Protein AF-A0A3M6QZQ6-F1 (afdb_monomer)

Structure (mmCIF, N/CA/C/O backbone):
data_AF-A0A3M6QZQ6-F1
#
_entry.id   AF-A0A3M6QZQ6-F1
#
loop_
_atom_site.group_PDB
_atom_site.id
_atom_site.type_symbol
_atom_site.label_atom_id
_atom_site.label_alt_id
_atom_site.label_comp_id
_atom_site.label_asym_id
_atom_site.label_entity_id
_atom_site.label_seq_id
_atom_site.pdbx_PDB_ins_code
_atom_site.Cartn_x
_atom_site.Cartn_y
_atom_site.Cartn_z
_atom_site.occupancy
_atom_site.B_iso_or_equiv
_atom_site.auth_seq_id
_atom_site.auth_comp_id
_atom_site.auth_asym_id
_atom_site.auth_atom_id
_atom_site.pdbx_PDB_model_num
ATOM 1 N N . MET A 1 1 ? -22.187 5.641 2.308 1.00 44.84 1 MET A N 1
ATOM 2 C CA . MET A 1 1 ? -21.782 5.675 3.730 1.00 44.84 1 MET A CA 1
ATOM 3 C C . MET A 1 1 ? -20.776 6.803 3.893 1.00 44.84 1 MET A C 1
ATOM 5 O O . MET A 1 1 ? -19.739 6.762 3.242 1.00 44.84 1 MET A O 1
ATOM 9 N N . ASN A 1 2 ? -21.125 7.862 4.626 1.00 42.09 2 ASN A N 1
ATOM 10 C CA . ASN A 1 2 ? -20.250 9.021 4.811 1.00 42.09 2 ASN A CA 1
ATOM 11 C C . ASN A 1 2 ? -19.022 8.599 5.634 1.00 42.09 2 ASN A C 1
ATOM 13 O O . ASN A 1 2 ? -19.178 8.052 6.719 1.00 42.09 2 ASN A O 1
ATOM 17 N N . ARG A 1 3 ? -17.809 8.885 5.142 1.00 51.56 3 ARG A N 1
ATOM 18 C CA . ARG A 1 3 ? -16.502 8.607 5.789 1.00 51.56 3 ARG A CA 1
ATOM 19 C C . ARG A 1 3 ? -16.276 9.358 7.127 1.00 51.56 3 ARG A C 1
ATOM 21 O O . ARG A 1 3 ? -15.141 9.515 7.561 1.00 51.56 3 ARG A O 1
ATOM 28 N N . ARG A 1 4 ? -17.331 9.883 7.762 1.00 55.62 4 ARG A N 1
ATOM 29 C CA . ARG A 1 4 ? -17.272 10.842 8.881 1.00 55.62 4 ARG A CA 1
ATOM 30 C C . ARG A 1 4 ? -17.919 10.372 10.188 1.00 55.62 4 ARG A C 1
ATOM 32 O O . ARG A 1 4 ? -17.732 11.045 11.191 1.00 55.62 4 ARG A O 1
ATOM 39 N N . ASP A 1 5 ? -18.575 9.214 10.224 1.00 63.84 5 ASP A N 1
ATOM 40 C CA . ASP A 1 5 ? -19.436 8.857 11.366 1.00 63.84 5 ASP A CA 1
ATOM 41 C C . ASP A 1 5 ? -18.858 7.728 12.241 1.00 63.84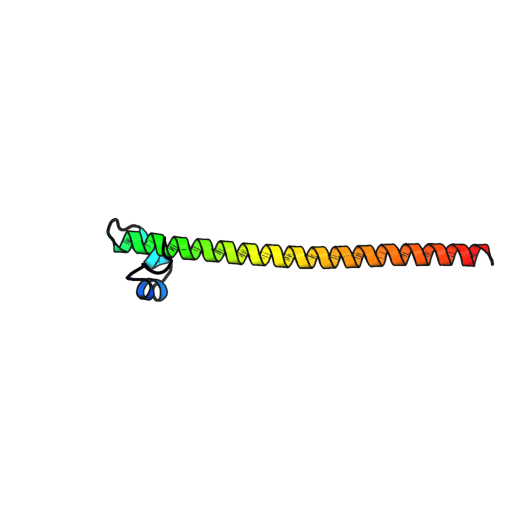 5 ASP A C 1
ATOM 43 O O . ASP A 1 5 ? -19.574 6.821 12.654 1.00 63.84 5 ASP A O 1
ATOM 47 N N . ILE A 1 6 ? -17.550 7.757 12.524 1.00 75.06 6 ILE A N 1
ATOM 48 C CA . ILE A 1 6 ? -16.992 6.981 13.644 1.00 75.06 6 ILE A CA 1
ATOM 49 C C . ILE A 1 6 ? -16.849 7.956 14.806 1.00 75.06 6 ILE A C 1
ATOM 51 O O . ILE A 1 6 ? -15.873 8.705 14.873 1.00 75.06 6 ILE A O 1
ATOM 55 N N . SER A 1 7 ? -17.836 7.973 15.701 1.00 78.00 7 SER A N 1
ATOM 56 C CA . SER A 1 7 ? -17.890 8.916 16.824 1.00 78.00 7 SER A CA 1
ATOM 57 C C . SER A 1 7 ? -16.645 8.839 17.712 1.00 78.00 7 SER A C 1
ATOM 59 O O . SER A 1 7 ? -16.206 9.856 18.240 1.00 78.00 7 SER A O 1
ATOM 61 N N . HIS A 1 8 ? -16.027 7.661 17.814 1.00 78.81 8 HIS A N 1
ATOM 62 C CA . HIS A 1 8 ? -14.843 7.424 18.644 1.00 78.81 8 HIS A CA 1
ATOM 63 C C . HIS A 1 8 ? -13.525 7.369 17.848 1.00 78.81 8 HIS A C 1
ATOM 65 O O . HIS A 1 8 ? -12.538 6.830 18.345 1.00 78.81 8 HIS A O 1
ATOM 71 N N . ARG A 1 9 ? -13.468 7.923 16.623 1.00 82.25 9 ARG A N 1
ATOM 72 C CA . ARG A 1 9 ? -12.284 7.825 15.741 1.00 82.25 9 ARG A CA 1
ATOM 73 C C . ARG A 1 9 ? -10.979 8.226 16.433 1.00 82.25 9 ARG A C 1
ATOM 75 O O . ARG A 1 9 ? -10.028 7.455 16.398 1.00 82.25 9 ARG A O 1
ATOM 82 N N . ALA A 1 10 ? -10.958 9.378 17.104 1.00 83.00 10 ALA A N 1
ATOM 83 C CA . ALA A 1 10 ? -9.762 9.873 17.790 1.00 83.00 10 ALA A CA 1
ATOM 84 C C . ALA A 1 10 ? -9.240 8.886 18.852 1.00 83.00 10 ALA A C 1
ATOM 86 O O . ALA A 1 10 ? -8.035 8.714 18.996 1.00 83.00 10 ALA A O 1
ATOM 87 N N . ALA A 1 11 ? -10.138 8.180 19.550 1.00 82.88 11 ALA A N 1
ATOM 88 C CA . ALA A 1 11 ? -9.750 7.158 20.517 1.00 82.88 11 ALA A CA 1
ATOM 89 C C . ALA A 1 11 ? -9.177 5.903 19.836 1.00 82.88 11 ALA A C 1
ATOM 91 O O . ALA A 1 11 ? -8.242 5.292 20.351 1.00 82.88 11 ALA A O 1
ATOM 92 N N . PHE A 1 12 ? -9.697 5.511 18.670 1.00 87.25 12 PHE A N 1
ATOM 93 C CA . PHE A 1 12 ? -9.133 4.392 17.910 1.00 87.25 12 PHE A CA 1
ATOM 94 C C . PHE A 1 12 ? -7.768 4.724 17.299 1.00 87.25 12 PHE A C 1
ATOM 96 O O . PHE A 1 12 ? -6.928 3.835 17.187 1.00 87.25 12 PHE A O 1
ATOM 103 N N . GLU A 1 13 ? -7.516 5.984 16.949 1.00 85.94 13 GLU A N 1
ATOM 104 C CA . GLU A 1 13 ? -6.215 6.438 16.442 1.00 85.94 13 GLU A CA 1
ATOM 105 C C . GLU A 1 13 ? -5.127 6.437 17.525 1.00 85.94 13 GLU A C 1
ATOM 107 O O . GLU A 1 13 ? -3.977 6.110 17.234 1.00 85.94 13 GLU A O 1
ATOM 112 N N . THR A 1 14 ? -5.471 6.746 18.781 1.00 89.38 14 THR A N 1
ATOM 113 C CA . THR A 1 14 ? -4.510 6.718 19.898 1.00 89.38 14 THR A CA 1
ATOM 114 C C . THR A 1 14 ? -4.256 5.316 20.447 1.00 89.38 14 THR A C 1
ATOM 116 O O . THR A 1 14 ? -3.211 5.061 21.043 1.00 89.38 14 THR A O 1
ATOM 119 N N . ASN A 1 15 ? -5.216 4.405 20.283 1.00 88.56 15 ASN A N 1
ATOM 120 C CA . ASN A 1 15 ? -5.126 3.045 20.798 1.00 88.56 15 ASN A CA 1
ATOM 121 C C . ASN A 1 15 ? -4.346 2.113 19.863 1.00 88.56 15 ASN A C 1
ATOM 123 O O . ASN A 1 15 ? -4.315 2.274 18.644 1.00 88.56 15 ASN A O 1
ATOM 127 N N . SER A 1 16 ? -3.733 1.076 20.440 1.00 88.88 16 SER A N 1
ATOM 128 C CA . SER A 1 16 ? -3.011 0.077 19.652 1.00 88.88 16 SER A CA 1
ATOM 129 C C . SER A 1 16 ? -3.961 -0.759 18.784 1.00 88.88 16 SER A C 1
ATOM 131 O O . SER A 1 16 ? -5.116 -1.002 19.139 1.00 88.88 16 SER A O 1
ATOM 133 N N . LEU A 1 17 ? -3.450 -1.288 17.664 1.00 88.69 17 LEU A N 1
ATOM 134 C CA . LEU A 1 17 ? -4.212 -2.178 16.777 1.00 88.69 17 LEU A CA 1
ATOM 135 C C . LEU A 1 17 ? -4.821 -3.368 17.536 1.00 88.69 17 LEU A C 1
ATOM 137 O O . LEU A 1 17 ? -5.964 -3.741 17.289 1.00 88.69 17 LEU A O 1
ATOM 141 N N . ALA A 1 18 ? -4.060 -3.965 18.457 1.00 89.81 18 ALA A N 1
ATOM 142 C CA . ALA A 1 18 ? -4.521 -5.092 19.264 1.00 89.81 18 ALA A CA 1
ATOM 143 C C . ALA A 1 18 ? -5.689 -4.693 20.176 1.00 89.81 18 ALA A C 1
ATOM 145 O O . ALA A 1 18 ? -6.668 -5.428 20.275 1.00 89.81 18 ALA A O 1
ATOM 146 N N . HIS A 1 19 ? -5.623 -3.502 20.777 1.00 90.06 19 HIS A N 1
ATOM 147 C CA . HIS A 1 19 ? -6.711 -2.972 21.590 1.00 90.06 19 HIS A CA 1
ATOM 148 C C . HIS A 1 19 ? -7.969 -2.714 20.752 1.00 90.06 19 HIS A C 1
ATOM 150 O O . HIS A 1 19 ? -9.061 -3.122 21.135 1.00 90.06 19 HIS A O 1
ATOM 156 N N . ASN A 1 20 ? -7.823 -2.130 19.562 1.00 90.12 20 ASN A N 1
ATOM 157 C CA . ASN A 1 20 ? -8.951 -1.894 18.658 1.00 90.12 20 ASN A CA 1
ATOM 158 C C . ASN A 1 20 ? -9.578 -3.201 18.148 1.00 90.12 20 ASN A C 1
ATOM 160 O O . ASN A 1 20 ? -10.796 -3.273 18.004 1.00 90.12 20 ASN A O 1
ATOM 164 N N . LYS A 1 21 ? -8.775 -4.252 17.923 1.00 90.75 21 LYS A N 1
ATOM 165 C CA . LYS A 1 21 ? -9.275 -5.605 17.611 1.00 90.75 21 LYS A CA 1
ATOM 166 C C . LYS A 1 21 ? -10.091 -6.187 18.760 1.00 90.75 21 LYS A C 1
ATOM 168 O O . LYS A 1 21 ? -11.173 -6.703 18.520 1.00 90.75 21 LYS A O 1
ATOM 173 N N . LEU A 1 22 ? -9.618 -6.027 19.991 1.00 92.81 22 LEU A N 1
ATOM 174 C CA . LEU A 1 22 ? -10.347 -6.468 21.177 1.00 92.81 22 LEU A CA 1
ATOM 175 C C . LEU A 1 22 ? -11.658 -5.684 21.362 1.00 92.81 22 LEU A C 1
ATOM 177 O O . LEU A 1 22 ? -12.695 -6.265 21.666 1.00 92.81 22 LEU A O 1
ATOM 181 N N . LEU A 1 23 ? -11.661 -4.371 21.105 1.00 90.38 23 LEU A N 1
ATOM 182 C CA . LEU A 1 23 ? -12.896 -3.578 21.093 1.00 90.38 23 LEU A CA 1
ATOM 183 C C . LEU A 1 23 ? -13.861 -4.046 19.998 1.00 90.38 23 LEU A C 1
ATOM 185 O O . LEU A 1 23 ? -15.063 -4.101 20.235 1.00 90.38 23 LEU A O 1
ATOM 189 N N . ALA A 1 24 ? -13.347 -4.436 18.833 1.00 90.81 24 ALA A N 1
ATOM 190 C CA . ALA A 1 24 ? -14.135 -4.939 17.714 1.00 90.81 24 ALA A CA 1
ATOM 191 C C . ALA A 1 24 ? -14.814 -6.296 17.973 1.00 90.81 24 ALA A C 1
ATOM 193 O O . ALA A 1 24 ? -15.723 -6.656 17.226 1.00 90.81 24 ALA A O 1
ATOM 194 N N . GLU A 1 25 ? -14.437 -7.036 19.017 1.00 92.88 25 GLU A N 1
ATOM 195 C CA . GLU A 1 25 ? -15.140 -8.255 19.449 1.00 92.88 25 GLU A CA 1
ATOM 196 C C . GLU A 1 25 ? -16.418 -7.939 20.238 1.00 92.88 25 GLU A C 1
ATOM 198 O O . GLU A 1 25 ? -17.315 -8.775 20.353 1.00 92.88 25 GLU A O 1
ATOM 203 N N . ARG A 1 26 ? -16.554 -6.705 20.735 1.00 90.62 26 ARG A N 1
ATOM 204 C CA . ARG A 1 26 ? -17.748 -6.273 21.461 1.00 90.62 26 ARG A CA 1
ATOM 205 C C . ARG A 1 26 ? -18.956 -6.196 20.519 1.00 90.62 26 ARG A C 1
ATOM 207 O O . ARG A 1 26 ? -18.861 -5.884 19.324 1.00 90.62 26 ARG A O 1
ATOM 214 N N . THR A 1 27 ? -20.132 -6.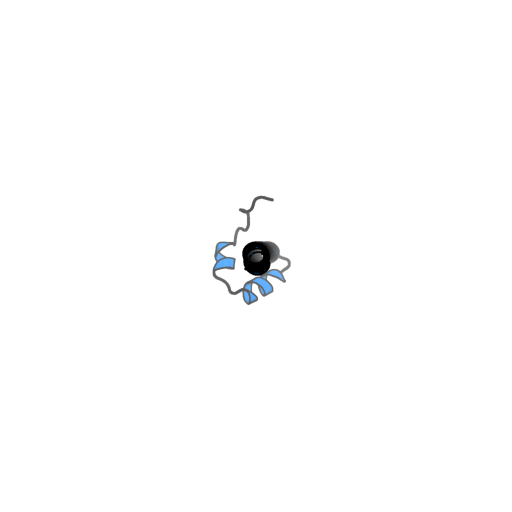486 21.065 1.00 91.44 27 THR A N 1
ATOM 215 C CA . THR A 1 27 ? -21.418 -6.439 20.343 1.00 91.44 27 THR A CA 1
ATOM 216 C C . THR A 1 27 ? -22.109 -5.076 20.441 1.00 91.44 27 THR A C 1
ATOM 218 O O . THR A 1 27 ? -23.075 -4.810 19.720 1.00 91.44 27 THR A O 1
ATOM 221 N N . ASP A 1 28 ? -21.590 -4.192 21.291 1.00 90.62 28 ASP A N 1
ATOM 222 C CA . ASP A 1 28 ? -22.086 -2.838 21.501 1.00 90.62 28 ASP A CA 1
ATOM 223 C C . ASP A 1 28 ? -21.741 -1.884 20.340 1.00 90.62 28 ASP A C 1
ATOM 225 O O . ASP A 1 28 ? -21.153 -2.255 19.318 1.00 90.62 28 ASP A O 1
ATOM 229 N N . GLN A 1 29 ? -22.180 -0.630 20.468 1.00 87.44 29 GLN A N 1
ATOM 230 C CA . GLN A 1 29 ? -21.930 0.406 19.467 1.00 87.44 29 GLN A CA 1
ATOM 231 C C . GLN A 1 29 ? -20.431 0.641 19.245 1.00 87.44 29 GLN A C 1
ATOM 233 O O . GLN A 1 29 ? -20.000 0.727 18.096 1.00 87.44 29 GLN A O 1
ATOM 238 N N . VAL A 1 30 ? -19.641 0.663 20.321 1.00 86.94 30 VAL A N 1
ATOM 239 C CA . VAL A 1 30 ? -18.186 0.849 20.251 1.00 86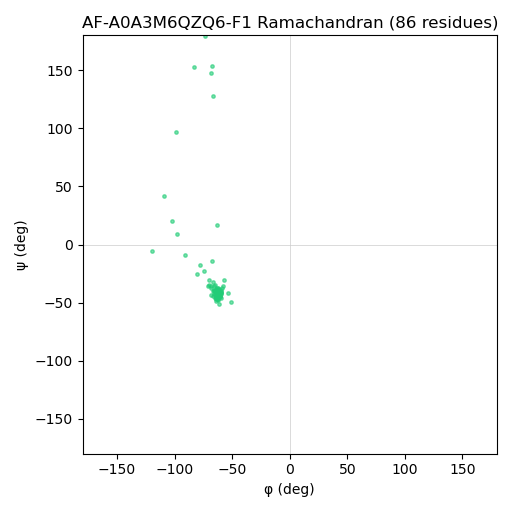.94 30 VAL A CA 1
ATOM 240 C C . VAL A 1 30 ? -17.535 -0.285 19.461 1.00 86.94 30 VAL A C 1
ATOM 242 O O . VAL A 1 30 ? -16.686 -0.019 18.615 1.00 86.94 30 VAL A O 1
ATOM 245 N N . GLY A 1 31 ? -17.973 -1.534 19.644 1.00 89.38 31 GLY A N 1
ATOM 246 C CA . GLY A 1 31 ? -17.473 -2.655 18.848 1.00 89.38 31 GLY A CA 1
ATOM 247 C C . GLY A 1 31 ? -17.838 -2.581 17.364 1.00 89.38 31 GLY A C 1
ATOM 248 O O . GLY A 1 31 ? -17.017 -2.919 16.509 1.00 89.38 31 GLY A O 1
ATOM 249 N N . ARG A 1 32 ? -19.032 -2.076 17.014 1.00 89.19 32 ARG A N 1
ATOM 250 C CA . ARG A 1 32 ? -19.390 -1.809 15.604 1.00 89.19 32 ARG A CA 1
ATOM 251 C C . ARG A 1 32 ? -18.502 -0.732 14.985 1.00 89.19 32 ARG A C 1
ATOM 253 O O . ARG A 1 32 ? -18.040 -0.902 13.859 1.00 89.19 32 ARG A O 1
ATOM 260 N N . GLU A 1 33 ? -18.248 0.339 15.724 1.00 88.75 33 GLU A N 1
ATOM 261 C CA . GLU A 1 33 ? -17.386 1.439 15.292 1.00 88.75 33 GLU A CA 1
ATOM 262 C C . GLU A 1 33 ? -15.916 1.004 15.163 1.00 88.75 33 GLU A C 1
ATOM 264 O O . GLU A 1 33 ? -15.265 1.335 14.174 1.00 88.75 33 GLU A O 1
ATOM 269 N N . ALA A 1 34 ? -15.417 0.174 16.084 1.00 89.50 34 ALA A N 1
ATOM 270 C CA . ALA A 1 34 ? -14.077 -0.404 16.010 1.00 89.50 34 ALA A CA 1
ATOM 271 C C . ALA A 1 34 ? -13.910 -1.320 14.783 1.00 89.50 34 ALA A C 1
ATOM 273 O O . ALA A 1 34 ? -12.896 -1.243 14.090 1.00 89.50 34 ALA A O 1
ATOM 274 N N . ARG A 1 35 ? -14.922 -2.141 14.453 1.00 90.00 35 ARG A N 1
ATOM 275 C CA . ARG A 1 35 ? -14.931 -2.943 13.213 1.00 90.00 35 ARG A CA 1
ATOM 276 C C . ARG A 1 35 ? -14.879 -2.064 11.964 1.00 90.00 35 ARG A C 1
ATOM 278 O O . ARG A 1 35 ? -14.111 -2.361 11.052 1.00 90.00 35 ARG A O 1
ATOM 285 N N . ALA A 1 36 ? -15.660 -0.984 11.932 1.00 89.25 36 ALA A N 1
ATOM 286 C CA . ALA A 1 36 ? -15.647 -0.035 10.820 1.00 89.25 36 ALA A CA 1
ATOM 287 C C . ALA A 1 36 ? -14.275 0.643 10.663 1.00 89.25 36 ALA A C 1
ATOM 289 O O . ALA A 1 36 ? -13.759 0.724 9.551 1.00 89.25 36 ALA A O 1
ATOM 290 N N . TYR A 1 37 ? -13.648 1.050 11.769 1.00 89.12 37 TYR A N 1
ATOM 291 C CA . TYR A 1 37 ? -12.310 1.640 11.760 1.00 89.12 37 TYR A CA 1
ATOM 292 C C . TYR A 1 37 ? -11.243 0.664 11.245 1.00 89.12 37 TYR A C 1
ATOM 294 O O . TYR A 1 37 ? -10.450 1.012 10.372 1.00 89.12 37 TYR A O 1
ATOM 302 N N . LEU A 1 38 ? -11.240 -0.581 11.737 1.00 90.38 38 LEU A N 1
ATOM 303 C CA . LEU A 1 38 ? -10.297 -1.606 11.275 1.00 90.38 38 LEU A CA 1
ATOM 304 C C . LEU A 1 38 ? -10.472 -1.913 9.785 1.00 90.38 38 LEU A C 1
ATOM 306 O O . LEU A 1 38 ? -9.481 -2.098 9.080 1.00 90.38 38 LEU A O 1
ATOM 310 N N . TYR A 1 39 ? -11.715 -1.929 9.302 1.00 89.62 39 TYR A N 1
ATOM 311 C CA . TYR A 1 39 ? -12.008 -2.104 7.884 1.00 89.62 39 TYR A CA 1
ATOM 312 C C . TYR A 1 39 ? -11.457 -0.950 7.039 1.00 89.62 39 TYR A C 1
ATOM 314 O O . TYR A 1 39 ? -10.811 -1.194 6.024 1.00 89.62 39 TYR A O 1
ATOM 322 N N . GLU A 1 40 ? -11.641 0.303 7.465 1.00 87.38 40 GLU A N 1
ATOM 323 C CA . GLU A 1 40 ? -11.038 1.452 6.776 1.00 87.38 40 GLU A CA 1
ATOM 324 C C . GLU A 1 40 ? -9.510 1.364 6.736 1.00 87.38 40 GLU A C 1
ATOM 326 O O . GLU A 1 40 ? -8.899 1.654 5.708 1.00 87.38 40 GLU A O 1
ATOM 331 N N . MET A 1 41 ? -8.890 0.936 7.837 1.00 87.25 41 MET A N 1
ATOM 332 C CA . MET A 1 41 ? -7.440 0.777 7.913 1.00 87.25 41 MET A CA 1
ATOM 333 C C . MET A 1 41 ? -6.931 -0.264 6.907 1.00 87.25 41 MET A C 1
ATOM 335 O O . MET A 1 41 ? -5.925 -0.040 6.234 1.00 87.25 41 MET A O 1
ATOM 339 N N . GLU A 1 42 ? -7.645 -1.382 6.781 1.00 88.94 42 GLU A N 1
ATOM 340 C CA . GLU A 1 42 ? -7.319 -2.455 5.843 1.00 88.94 42 GLU A CA 1
ATOM 341 C C . GLU A 1 42 ? -7.514 -2.014 4.386 1.00 88.94 42 GLU A C 1
ATOM 343 O O . GLU A 1 42 ? -6.631 -2.224 3.557 1.00 88.94 42 GLU A O 1
ATOM 348 N N . VAL A 1 43 ? -8.612 -1.320 4.076 1.00 87.25 43 VAL A N 1
ATOM 349 C CA . VAL A 1 43 ? -8.850 -0.765 2.733 1.00 87.25 43 VAL A CA 1
ATOM 350 C C . VAL A 1 43 ? -7.752 0.229 2.349 1.00 87.25 43 VAL A C 1
ATOM 352 O O . VAL A 1 43 ? -7.204 0.145 1.251 1.00 87.25 43 VAL A O 1
ATOM 355 N N . ASN A 1 44 ? -7.369 1.128 3.259 1.00 86.38 44 ASN A N 1
ATOM 356 C CA . ASN A 1 44 ? -6.288 2.085 3.012 1.00 86.38 44 ASN A CA 1
ATOM 357 C C . ASN A 1 44 ? -4.942 1.383 2.783 1.00 86.38 44 ASN A C 1
ATOM 359 O O . ASN A 1 44 ? -4.151 1.810 1.937 1.00 86.38 44 ASN A O 1
ATOM 363 N N . ARG A 1 45 ? -4.677 0.291 3.511 1.00 86.00 45 ARG A N 1
ATOM 364 C CA . ARG A 1 45 ? -3.477 -0.526 3.309 1.00 86.00 45 ARG A CA 1
ATOM 365 C C . ARG A 1 45 ? -3.481 -1.181 1.930 1.00 86.00 45 ARG A C 1
ATOM 367 O O . ARG A 1 45 ? -2.485 -1.084 1.223 1.00 86.00 45 ARG A O 1
ATOM 374 N N . GLN A 1 46 ? -4.598 -1.779 1.527 1.00 84.00 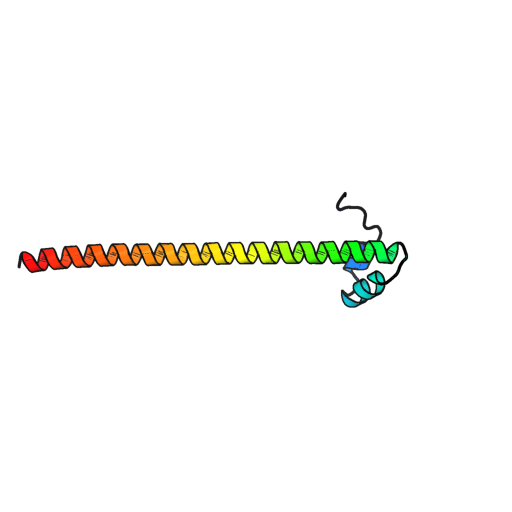46 GLN A N 1
ATOM 375 C CA . GLN A 1 46 ? -4.735 -2.399 0.208 1.00 84.00 46 GLN A CA 1
ATOM 376 C C . GLN A 1 46 ? -4.587 -1.379 -0.925 1.00 84.00 46 GLN A C 1
ATOM 378 O O . GLN A 1 46 ? -3.933 -1.670 -1.924 1.00 84.00 46 GLN A O 1
ATOM 383 N N . GLU A 1 47 ? -5.126 -0.169 -0.764 1.00 81.50 47 GLU A N 1
ATOM 384 C CA . GLU A 1 47 ? -4.959 0.907 -1.745 1.00 81.50 47 GLU A CA 1
ATOM 385 C C . GLU A 1 47 ? -3.492 1.366 -1.843 1.00 81.50 47 GLU A C 1
ATOM 387 O O . GLU A 1 47 ? -2.981 1.607 -2.938 1.00 81.50 47 GLU A O 1
ATOM 392 N N . SER A 1 48 ? -2.785 1.453 -0.713 1.00 79.06 48 SER A N 1
ATOM 393 C CA . SER A 1 48 ? -1.347 1.752 -0.683 1.00 79.06 48 SER A CA 1
ATOM 394 C C . SER A 1 48 ? -0.524 0.655 -1.365 1.00 79.06 48 SER A C 1
ATOM 396 O O . SER A 1 48 ? 0.336 0.946 -2.199 1.00 79.06 48 SER A O 1
ATOM 398 N N . ASP A 1 49 ? -0.826 -0.611 -1.075 1.00 79.62 49 ASP A N 1
ATOM 399 C CA . ASP A 1 49 ? -0.152 -1.759 -1.679 1.00 79.62 49 ASP A CA 1
ATOM 400 C C . ASP A 1 49 ? -0.410 -1.826 -3.193 1.00 79.62 49 ASP A C 1
ATOM 402 O O . ASP A 1 49 ? 0.508 -2.128 -3.957 1.00 79.62 49 ASP A O 1
ATOM 406 N N . ALA A 1 50 ? -1.622 -1.494 -3.647 1.00 75.31 50 ALA A N 1
ATOM 407 C CA . ALA A 1 50 ? -1.948 -1.378 -5.068 1.00 75.31 50 ALA A CA 1
ATOM 408 C C . ALA A 1 50 ? -1.116 -0.279 -5.749 1.00 75.31 50 ALA A C 1
ATOM 410 O O . ALA A 1 50 ? -0.453 -0.548 -6.747 1.00 75.31 50 ALA A O 1
ATOM 411 N N . LYS A 1 51 ? -1.027 0.918 -5.150 1.00 76.38 51 LYS A N 1
ATOM 412 C CA . LYS A 1 51 ? -0.179 2.010 -5.668 1.00 76.38 51 LYS A CA 1
ATOM 413 C C . LYS A 1 51 ? 1.294 1.610 -5.767 1.00 76.38 51 LYS A C 1
ATOM 415 O O . LYS A 1 51 ? 1.976 1.993 -6.716 1.00 76.38 51 LYS A O 1
ATOM 420 N N . GLN A 1 52 ? 1.802 0.835 -4.807 1.00 77.50 52 GLN A N 1
ATOM 421 C CA . GLN A 1 52 ? 3.173 0.324 -4.872 1.00 77.50 52 GLN A CA 1
ATOM 422 C C . GLN A 1 52 ? 3.369 -0.701 -5.994 1.00 77.50 52 GLN A C 1
ATOM 424 O O . GLN A 1 52 ? 4.440 -0.724 -6.603 1.00 77.50 52 GLN A O 1
ATOM 429 N N . ARG A 1 53 ? 2.369 -1.544 -6.280 1.00 73.25 53 ARG A N 1
ATOM 430 C CA . ARG A 1 53 ? 2.416 -2.467 -7.426 1.00 73.25 53 ARG A CA 1
ATOM 431 C C . ARG A 1 53 ? 2.449 -1.697 -8.741 1.00 73.25 53 ARG A C 1
ATOM 433 O O . ARG A 1 53 ? 3.365 -1.927 -9.522 1.00 73.25 53 ARG A O 1
ATOM 440 N N . ASP A 1 54 ? 1.568 -0.717 -8.914 1.00 76.75 54 ASP A N 1
ATOM 441 C CA . ASP A 1 54 ? 1.529 0.124 -10.116 1.00 76.75 54 ASP A CA 1
ATOM 442 C C . ASP A 1 54 ? 2.857 0.872 -10.329 1.00 76.75 54 ASP A C 1
ATOM 444 O O . ASP A 1 54 ? 3.367 0.970 -11.447 1.00 76.75 54 ASP A O 1
ATOM 448 N N . ALA A 1 55 ? 3.480 1.359 -9.248 1.00 74.31 55 ALA A N 1
ATOM 449 C CA . ALA A 1 55 ? 4.794 1.994 -9.314 1.00 74.31 55 ALA A CA 1
ATOM 450 C C . ALA A 1 55 ? 5.885 1.026 -9.810 1.00 74.31 55 ALA A C 1
ATOM 452 O O . ALA A 1 55 ? 6.667 1.380 -10.696 1.00 74.31 55 ALA A O 1
ATOM 453 N N . ARG A 1 56 ? 5.909 -0.213 -9.299 1.00 72.44 56 ARG A N 1
ATOM 454 C CA . ARG A 1 56 ? 6.846 -1.256 -9.754 1.00 72.44 56 ARG A CA 1
ATOM 455 C C . ARG A 1 56 ? 6.581 -1.667 -11.204 1.00 72.44 56 ARG A C 1
ATOM 457 O O . ARG A 1 56 ? 7.525 -1.866 -11.968 1.00 72.44 56 ARG A O 1
ATOM 464 N N . GLU A 1 57 ? 5.321 -1.760 -11.617 1.00 74.00 57 GLU A N 1
ATOM 465 C CA . GLU A 1 57 ? 4.951 -2.035 -13.011 1.00 74.00 57 GLU A CA 1
ATOM 466 C C . GLU A 1 57 ? 5.428 -0.923 -13.954 1.00 74.00 57 GLU A C 1
ATOM 468 O O . GLU A 1 57 ? 5.998 -1.191 -15.013 1.00 74.00 57 GLU A O 1
ATOM 473 N N . MET A 1 58 ? 5.315 0.343 -13.551 1.00 76.81 58 MET A N 1
ATOM 474 C CA . MET A 1 58 ? 5.860 1.449 -14.339 1.00 76.81 58 MET A CA 1
ATOM 475 C C . MET A 1 58 ? 7.389 1.406 -14.456 1.00 76.81 58 MET A C 1
ATOM 477 O O . MET A 1 58 ? 7.931 1.702 -15.525 1.00 76.81 58 MET A O 1
ATOM 481 N N . GLU A 1 59 ? 8.104 1.058 -13.386 1.00 74.88 59 GLU A N 1
ATOM 482 C CA . GLU A 1 59 ? 9.565 0.927 -13.421 1.00 74.88 59 GLU A CA 1
ATOM 483 C C . GLU A 1 59 ? 10.017 -0.239 -14.303 1.00 74.88 59 GLU A C 1
ATOM 485 O O . GLU A 1 59 ? 10.907 -0.072 -15.142 1.00 74.88 59 GLU A O 1
ATOM 490 N N . THR A 1 60 ? 9.360 -1.392 -14.185 1.00 80.19 60 THR A N 1
ATOM 491 C CA . THR A 1 60 ? 9.644 -2.563 -15.027 1.00 80.19 60 THR A CA 1
ATOM 492 C C . THR A 1 60 ? 9.341 -2.287 -16.501 1.00 80.19 60 THR A C 1
ATOM 494 O O . THR A 1 60 ? 10.167 -2.607 -17.357 1.00 80.19 60 THR A O 1
ATOM 497 N N . LEU A 1 61 ? 8.244 -1.592 -16.825 1.00 81.94 61 LEU A N 1
ATOM 498 C CA . LEU A 1 61 ? 7.948 -1.151 -18.193 1.00 81.94 61 LEU A CA 1
ATOM 499 C C . LEU A 1 61 ? 8.998 -0.172 -18.734 1.00 81.94 61 LEU A C 1
ATOM 501 O O . LEU A 1 61 ? 9.403 -0.277 -19.895 1.00 81.94 61 LEU A O 1
ATOM 505 N N . LYS A 1 62 ? 9.471 0.779 -17.918 1.00 81.94 62 LYS A N 1
ATOM 506 C CA . LYS A 1 62 ? 10.561 1.691 -18.312 1.00 81.94 62 LYS A CA 1
ATOM 507 C C . LYS A 1 62 ? 11.851 0.925 -18.595 1.00 81.94 62 LYS A C 1
ATOM 509 O O . LYS A 1 62 ? 12.520 1.224 -19.586 1.00 81.94 62 LYS A O 1
ATOM 514 N N . LEU A 1 63 ? 12.188 -0.059 -17.763 1.00 80.25 63 LEU A N 1
ATOM 515 C CA . LEU A 1 63 ? 13.361 -0.907 -17.960 1.00 80.25 63 LEU A CA 1
ATOM 516 C C . LEU A 1 63 ? 13.238 -1.732 -19.248 1.00 80.25 63 LEU A C 1
ATOM 518 O O . LEU A 1 63 ? 14.158 -1.724 -20.063 1.00 80.25 63 LEU A O 1
ATOM 522 N N . ALA A 1 64 ? 12.079 -2.352 -19.481 1.00 80.44 64 ALA A N 1
ATOM 523 C CA . ALA A 1 64 ? 11.801 -3.116 -20.694 1.00 80.44 64 ALA A CA 1
ATOM 5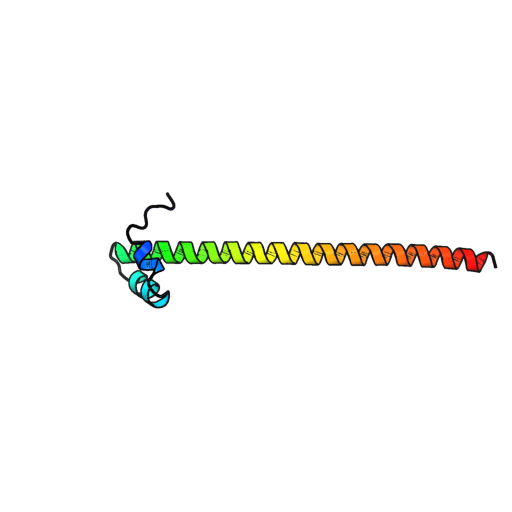24 C C . ALA A 1 64 ? 11.906 -2.249 -21.961 1.00 80.44 64 ALA A C 1
ATOM 526 O O . ALA A 1 64 ? 12.531 -2.652 -22.942 1.00 80.44 64 ALA A O 1
ATOM 527 N N . ARG A 1 65 ? 11.374 -1.017 -21.937 1.00 82.50 65 ARG A N 1
ATOM 528 C CA . ARG A 1 65 ? 11.516 -0.063 -23.053 1.00 82.50 65 ARG A CA 1
ATOM 529 C C . ARG A 1 65 ? 12.974 0.303 -23.323 1.00 82.50 65 ARG A C 1
ATOM 531 O O . ARG A 1 65 ? 13.376 0.352 -24.482 1.00 82.50 65 ARG A O 1
ATOM 538 N N . ARG A 1 66 ? 13.772 0.544 -22.277 1.00 85.25 66 ARG A 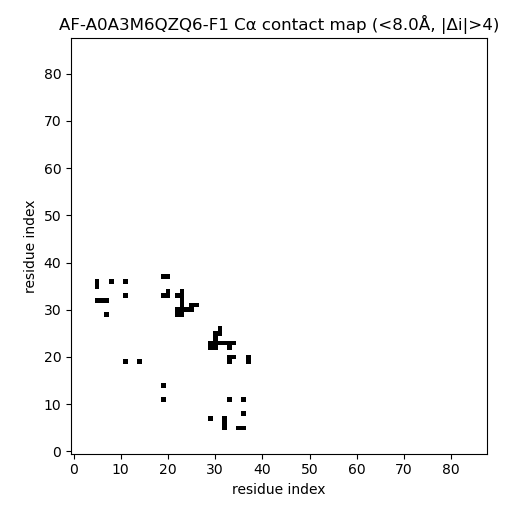N 1
ATOM 539 C CA . ARG A 1 66 ? 15.211 0.825 -22.420 1.00 85.25 66 ARG A CA 1
ATOM 540 C C . ARG A 1 66 ? 15.963 -0.369 -23.002 1.00 85.25 66 ARG A C 1
ATOM 542 O O . ARG A 1 66 ? 16.753 -0.181 -23.920 1.00 85.25 66 ARG A O 1
ATOM 549 N N . ALA A 1 67 ? 15.681 -1.579 -22.522 1.00 84.06 67 ALA A N 1
ATOM 550 C CA . ALA A 1 67 ? 16.285 -2.800 -23.047 1.00 84.06 67 ALA A CA 1
ATOM 551 C C . ALA A 1 67 ? 15.957 -2.999 -24.536 1.00 84.06 67 ALA A C 1
ATOM 553 O O . ALA A 1 67 ? 16.856 -3.257 -25.333 1.00 84.06 67 ALA A O 1
ATOM 554 N N . ASN A 1 68 ? 14.696 -2.790 -24.928 1.00 87.12 68 ASN A N 1
ATOM 555 C CA . ASN A 1 68 ? 14.284 -2.895 -26.327 1.00 87.12 68 ASN A CA 1
ATOM 556 C C . ASN A 1 68 ? 14.981 -1.847 -27.215 1.00 87.12 68 ASN A C 1
ATOM 558 O O . ASN A 1 68 ? 15.450 -2.156 -28.304 1.00 87.12 68 ASN A O 1
ATOM 562 N N . MET A 1 69 ? 15.130 -0.613 -26.727 1.00 88.69 69 MET A N 1
ATOM 563 C CA . MET A 1 69 ? 15.858 0.436 -27.448 1.00 88.69 69 MET A CA 1
ATOM 564 C C . MET A 1 69 ? 17.329 0.063 -27.682 1.00 88.69 69 MET A C 1
ATOM 566 O O . MET A 1 69 ? 17.833 0.232 -28.789 1.00 88.69 69 MET A O 1
ATOM 570 N N .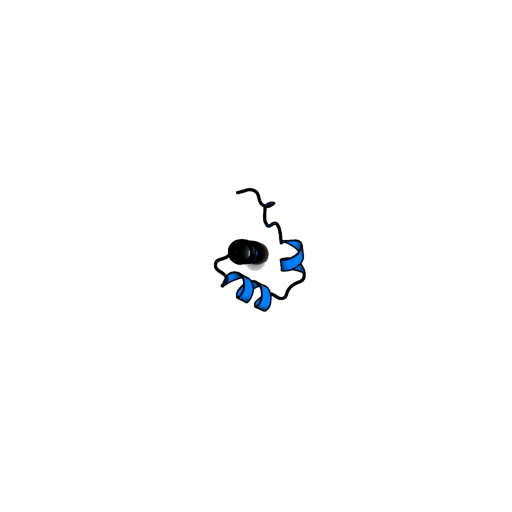 ILE A 1 70 ? 18.002 -0.487 -26.667 1.00 86.75 70 ILE A N 1
ATOM 571 C CA . ILE A 1 70 ? 19.389 -0.960 -26.786 1.00 86.75 70 ILE A CA 1
ATOM 572 C C . ILE A 1 70 ? 19.487 -2.095 -27.812 1.00 86.75 70 ILE A C 1
ATOM 574 O O . ILE A 1 70 ? 20.402 -2.090 -28.631 1.00 86.75 70 ILE A O 1
ATOM 578 N N . ALA A 1 71 ? 18.535 -3.033 -27.806 1.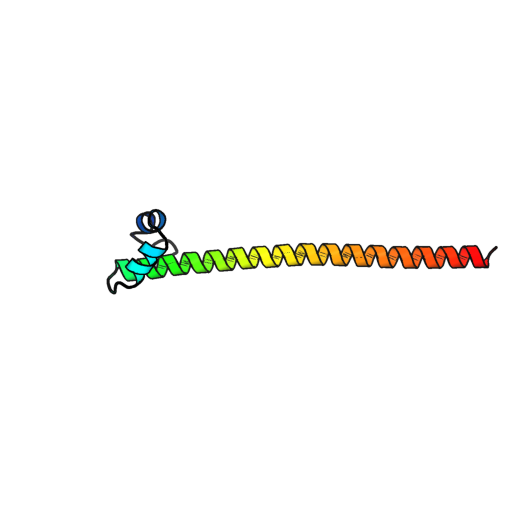00 83.31 71 ALA A N 1
ATOM 579 C CA . ALA A 1 71 ? 18.490 -4.126 -28.775 1.00 83.31 71 ALA A CA 1
ATOM 580 C C . ALA A 1 71 ? 18.304 -3.626 -30.219 1.00 83.31 71 ALA A C 1
ATOM 582 O O . ALA A 1 71 ? 18.945 -4.125 -31.138 1.00 83.31 71 ALA A O 1
ATOM 583 N N . ILE A 1 72 ? 17.472 -2.605 -30.436 1.00 90.44 72 ILE A N 1
ATOM 584 C CA . ILE A 1 72 ? 17.312 -1.999 -31.766 1.00 90.44 72 ILE A CA 1
ATOM 585 C C . ILE A 1 72 ? 18.619 -1.330 -32.210 1.00 90.44 72 ILE A C 1
ATOM 587 O O . ILE A 1 72 ? 19.067 -1.537 -33.338 1.00 90.44 72 ILE A O 1
ATOM 591 N N . ILE A 1 73 ? 19.258 -0.558 -31.326 1.00 88.19 73 ILE A N 1
ATOM 592 C CA . ILE A 1 73 ? 20.523 0.124 -31.633 1.00 88.19 73 ILE A CA 1
ATOM 593 C C . ILE A 1 73 ? 21.619 -0.892 -31.972 1.00 88.19 73 ILE A C 1
ATOM 595 O O . ILE A 1 73 ? 22.352 -0.688 -32.938 1.00 88.19 73 ILE A O 1
ATOM 599 N N . SER A 1 74 ? 21.722 -1.998 -31.229 1.00 85.19 74 SER A N 1
ATOM 600 C CA . SER A 1 74 ? 22.742 -3.017 -31.494 1.00 85.19 74 SER A CA 1
ATOM 601 C C . SER A 1 74 ? 22.559 -3.678 -32.861 1.00 85.19 74 SER A C 1
ATOM 603 O O . SER A 1 74 ? 23.545 -3.872 -33.571 1.00 85.19 74 SER A O 1
ATOM 605 N N . VAL A 1 75 ? 21.315 -3.944 -33.277 1.00 88.75 75 VAL A N 1
ATOM 606 C CA . VAL A 1 75 ? 21.009 -4.460 -34.620 1.00 88.75 75 VAL A CA 1
ATOM 607 C C . VAL A 1 75 ? 21.417 -3.459 -35.697 1.00 88.75 75 VAL A C 1
ATOM 609 O O . VAL A 1 75 ? 22.087 -3.840 -36.655 1.00 88.75 75 VAL A O 1
ATOM 612 N N . VAL A 1 76 ? 21.075 -2.177 -35.538 1.00 90.50 76 VAL A N 1
ATOM 613 C CA . VAL A 1 76 ? 21.457 -1.133 -36.504 1.00 90.50 76 VAL A CA 1
ATOM 614 C C . VAL A 1 76 ? 22.978 -1.041 -36.637 1.00 90.50 76 VAL A C 1
ATOM 616 O O . VAL A 1 76 ? 23.496 -1.027 -37.752 1.00 90.50 76 VAL A O 1
ATOM 619 N N . VAL A 1 77 ? 23.706 -1.038 -35.518 1.00 91.44 77 VAL A N 1
ATOM 620 C CA . VAL A 1 77 ? 25.177 -1.015 -35.521 1.00 91.44 77 VAL A CA 1
ATOM 621 C C . VAL A 1 77 ? 25.749 -2.256 -36.208 1.00 91.44 77 VAL A C 1
ATOM 623 O O . VAL A 1 77 ? 26.665 -2.127 -37.018 1.00 91.44 77 VAL A O 1
ATOM 626 N N . ALA A 1 78 ? 25.202 -3.443 -35.938 1.00 88.69 78 ALA A N 1
ATOM 627 C CA . ALA A 1 78 ? 25.649 -4.684 -36.567 1.00 88.69 78 ALA A CA 1
ATOM 628 C C . ALA A 1 78 ? 25.443 -4.673 -38.092 1.00 88.69 78 ALA A C 1
ATOM 630 O O . ALA A 1 78 ? 26.334 -5.085 -38.833 1.00 88.69 78 ALA A O 1
ATOM 631 N N . VAL A 1 79 ? 24.305 -4.154 -38.565 1.00 89.88 79 VAL A N 1
ATOM 632 C CA . VAL A 1 79 ? 24.019 -3.997 -40.000 1.00 89.88 79 VAL A CA 1
ATOM 633 C C . VAL A 1 79 ? 24.961 -2.981 -40.648 1.00 89.88 79 VAL A C 1
ATOM 635 O O . VAL A 1 79 ? 25.492 -3.226 -41.725 1.00 89.88 79 VAL A O 1
ATOM 638 N N . LEU A 1 80 ? 25.225 -1.847 -39.998 1.00 89.56 80 LEU A N 1
ATOM 639 C CA . LEU A 1 80 ? 26.177 -0.866 -40.524 1.00 89.56 80 LEU A CA 1
ATOM 640 C C . LEU A 1 80 ? 27.599 -1.441 -40.599 1.00 89.56 80 LEU A C 1
ATOM 642 O O . LEU A 1 80 ? 28.293 -1.234 -41.593 1.00 89.56 80 LEU A O 1
ATOM 646 N N . ALA A 1 81 ? 28.020 -2.199 -39.585 1.00 87.50 81 ALA A N 1
ATOM 647 C CA . ALA A 1 81 ? 29.326 -2.848 -39.568 1.00 87.50 81 ALA A CA 1
ATOM 648 C C . ALA A 1 81 ? 29.467 -3.899 -40.681 1.00 87.50 81 ALA A C 1
ATOM 650 O O . ALA A 1 81 ? 30.519 -3.966 -41.316 1.00 87.50 81 ALA A O 1
ATOM 651 N N . SER A 1 82 ? 28.421 -4.687 -40.953 1.00 87.62 82 SER A N 1
ATOM 652 C CA . SER A 1 82 ? 28.449 -5.676 -42.036 1.00 87.62 82 SER A CA 1
ATOM 653 C C . SER A 1 82 ? 28.492 -5.023 -43.418 1.00 87.62 82 SER A C 1
ATOM 655 O O . SER A 1 82 ? 29.230 -5.493 -44.279 1.00 87.62 82 SER A O 1
ATOM 657 N N . ILE A 1 83 ? 27.788 -3.904 -43.613 1.00 86.62 83 ILE A N 1
ATOM 658 C CA . ILE A 1 83 ? 27.870 -3.105 -44.842 1.00 86.62 83 ILE A CA 1
ATOM 659 C C . ILE A 1 83 ? 29.299 -2.585 -45.039 1.00 86.62 83 ILE A C 1
ATOM 661 O O . ILE A 1 83 ? 29.886 -2.807 -46.092 1.00 86.62 83 ILE A O 1
ATOM 665 N N . VAL A 1 84 ? 29.897 -1.949 -44.026 1.00 86.50 84 VAL A N 1
ATOM 666 C CA . VAL A 1 84 ? 31.280 -1.440 -44.118 1.00 86.50 84 VAL A CA 1
ATOM 667 C C . VAL A 1 84 ? 32.276 -2.564 -44.410 1.00 86.50 84 VAL A C 1
ATOM 669 O O . VAL A 1 84 ? 33.180 -2.375 -45.217 1.00 86.50 84 VAL A O 1
ATOM 672 N N . ALA A 1 85 ? 32.108 -3.733 -43.788 1.00 82.62 85 ALA A N 1
ATOM 673 C CA . ALA A 1 85 ? 32.952 -4.896 -44.048 1.00 82.62 85 ALA A CA 1
ATOM 674 C C . ALA A 1 85 ? 32.780 -5.457 -45.470 1.00 82.62 85 ALA A C 1
ATOM 676 O O . ALA A 1 85 ? 33.746 -5.951 -46.032 1.00 82.62 85 ALA A O 1
ATOM 677 N N . ALA A 1 86 ? 31.583 -5.372 -46.055 1.00 79.12 86 ALA A N 1
ATOM 678 C CA . ALA A 1 86 ? 31.316 -5.835 -47.417 1.00 79.12 86 ALA A CA 1
ATOM 679 C C . ALA A 1 86 ? 31.886 -4.906 -48.507 1.00 79.12 86 ALA A C 1
ATOM 681 O O . ALA A 1 86 ? 32.106 -5.351 -49.629 1.00 79.12 86 ALA A O 1
ATOM 682 N N . PHE A 1 87 ? 32.115 -3.628 -48.189 1.00 76.31 87 PHE A N 1
ATOM 683 C CA . PHE A 1 87 ? 32.704 -2.632 -49.097 1.00 76.31 87 PHE A CA 1
ATOM 684 C C . PHE A 1 87 ? 34.215 -2.420 -48.885 1.00 76.31 87 PHE A C 1
ATOM 686 O O . PHE A 1 87 ? 34.783 -1.485 -49.453 1.00 76.31 87 PHE A O 1
ATOM 693 N N . LYS A 1 88 ? 34.859 -3.262 -48.069 1.00 58.00 88 LYS A N 1
ATOM 694 C CA . LYS A 1 88 ? 36.298 -3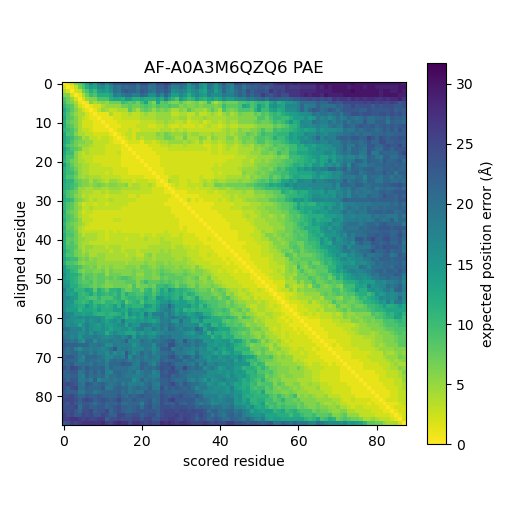.246 -47.791 1.00 58.00 88 LYS A CA 1
ATOM 695 C C . LYS A 1 88 ? 36.980 -4.454 -48.420 1.00 58.00 88 LYS A C 1
ATOM 697 O O . LYS A 1 88 ? 38.111 -4.266 -48.915 1.00 58.00 88 LYS A O 1
#

Radius of gyration: 28.13 Å; Cα contacts (8 Å, |Δi|>4): 29; chains: 1; bounding box: 58×19×71 Å

Organism: NCBI:txid1550736

Mean predicted aligned error: 10.71 Å

pLDDT: mean 82.9, std 9.9, range [42.09, 92.88]

Sequence (88 aa):
MNRRDISHRAAFETNSLAHNKLLAERTDQVGREARAYLYEMEVNRQESDAKQRDAREMETLKLARRANMIAIISVVVAVLASIVAAFK

Solvent-accessible surface area (backbone atoms only — not comparable to full-atom values): 4987 Å² total; per-residue (Å²): 133,76,99,74,79,48,93,60,48,72,59,57,70,75,44,53,72,69,56,40,54,57,41,32,72,42,90,50,71,66,9,54,43,31,43,53,51,54,50,52,53,49,52,53,47,52,54,51,52,49,53,53,49,55,51,51,51,53,51,51,51,52,51,51,52,51,52,52,51,53,54,52,50,52,51,54,51,52,53,54,51,51,53,56,61,73,76,106

Secondary structure (DSSP, 8-state):
--TT--TTHHHHHHS-HHHHHHHHT-SSHHHHHHHHHHHHHHHHHHHHHHHHHHHHHHHHHHHHHHHHHHHHHHHHHHHHHHHHHHT-

Foldseek 3Di:
DDPPPLPCLVVLVPDDPVVLVVLLVDPDPSVVSSVVNVVVVVVVVVVVVVVVVVVVVVVVVVVVVVVVVVVVVVVVVVVVVVVVVVVD